Protein AF-A0A952DZ50-F1 (afdb_monomer_lite)

Structure (mmCIF, N/CA/C/O backbone):
data_AF-A0A952DZ50-F1
#
_entry.id   AF-A0A952DZ50-F1
#
loop_
_atom_site.group_PDB
_atom_site.id
_atom_site.type_symbol
_atom_site.label_atom_id
_atom_site.label_alt_id
_atom_site.label_comp_id
_atom_site.label_asym_id
_atom_site.label_entity_id
_atom_site.label_seq_id
_atom_site.pdbx_PDB_ins_code
_atom_site.Cartn_x
_atom_site.Cartn_y
_atom_site.Cartn_z
_atom_site.occupancy
_atom_site.B_iso_or_equiv
_atom_site.auth_seq_id
_atom_site.auth_comp_id
_atom_site.auth_asym_id
_atom_site.auth_atom_id
_atom_site.pdbx_PDB_model_num
ATOM 1 N N . MET A 1 1 ? 8.419 -6.342 27.342 1.00 44.00 1 MET A N 1
ATOM 2 C CA . MET A 1 1 ? 7.250 -5.506 26.993 1.00 44.00 1 MET A CA 1
ATOM 3 C C . MET A 1 1 ? 7.381 -5.154 25.529 1.00 44.00 1 MET A C 1
ATOM 5 O O . MET A 1 1 ? 8.383 -4.546 25.180 1.00 44.00 1 MET A O 1
ATOM 9 N N . ALA A 1 2 ? 6.453 -5.587 24.674 1.00 55.38 2 ALA A N 1
ATOM 10 C CA . ALA A 1 2 ? 6.383 -5.026 23.327 1.00 55.38 2 ALA A CA 1
ATOM 11 C C . ALA A 1 2 ? 6.115 -3.517 23.457 1.00 55.38 2 ALA A C 1
ATOM 13 O O . ALA A 1 2 ? 5.340 -3.113 24.329 1.00 55.38 2 ALA A O 1
ATOM 14 N N . CYS A 1 3 ? 6.812 -2.701 22.665 1.00 61.53 3 CYS A N 1
ATOM 15 C CA . CYS A 1 3 ? 6.541 -1.269 22.576 1.00 61.53 3 CYS A CA 1
ATOM 16 C C . CYS A 1 3 ? 5.057 -1.096 22.224 1.00 61.53 3 CYS A C 1
ATOM 18 O O . CYS A 1 3 ? 4.584 -1.763 21.314 1.00 61.53 3 CYS A O 1
ATOM 20 N N . LYS A 1 4 ? 4.310 -0.286 22.979 1.00 80.88 4 LYS A N 1
ATOM 21 C CA . LYS A 1 4 ? 2.882 -0.031 22.709 1.00 80.88 4 LYS A CA 1
ATOM 22 C C . LYS A 1 4 ? 2.657 1.221 21.860 1.00 80.88 4 LYS A C 1
ATOM 24 O O . LYS A 1 4 ? 1.519 1.617 21.641 1.00 80.88 4 LYS A O 1
ATOM 29 N N . GLU A 1 5 ? 3.735 1.864 21.431 1.00 90.25 5 GLU A N 1
ATOM 30 C CA . GLU A 1 5 ? 3.685 3.107 20.677 1.00 90.25 5 GLU A CA 1
ATOM 31 C C . GLU A 1 5 ? 4.007 2.856 19.211 1.00 90.25 5 GLU A C 1
ATOM 33 O O . GLU A 1 5 ? 4.939 2.120 18.876 1.00 90.25 5 GLU A O 1
ATOM 38 N N . ARG A 1 6 ? 3.234 3.521 18.353 1.00 93.00 6 ARG A N 1
ATOM 39 C CA . ARG A 1 6 ? 3.416 3.497 16.907 1.00 93.00 6 ARG A CA 1
ATOM 40 C C . ARG A 1 6 ? 4.725 4.167 16.503 1.00 93.00 6 ARG A C 1
ATOM 42 O O . ARG A 1 6 ? 5.088 5.217 17.028 1.00 93.00 6 ARG A O 1
ATOM 49 N N . GLN A 1 7 ? 5.398 3.592 15.514 1.00 92.62 7 GLN A N 1
ATOM 50 C CA . GLN A 1 7 ? 6.654 4.099 14.957 1.00 92.62 7 GLN A CA 1
ATOM 51 C C . GLN A 1 7 ? 6.440 5.095 13.809 1.00 92.62 7 GLN A C 1
ATOM 53 O O . GLN A 1 7 ? 7.325 5.896 13.508 1.00 92.62 7 GLN A O 1
ATOM 58 N N . TYR A 1 8 ? 5.269 5.065 13.174 1.00 92.25 8 TYR A N 1
ATOM 59 C CA . TYR A 1 8 ? 4.865 5.939 12.082 1.00 92.25 8 TYR A CA 1
ATOM 60 C C . TYR A 1 8 ? 3.546 6.635 12.410 1.00 92.25 8 TYR A C 1
ATOM 62 O O . TYR A 1 8 ? 2.552 5.995 12.748 1.00 92.25 8 TYR A O 1
ATOM 70 N N . LEU A 1 9 ? 3.492 7.949 12.192 1.00 90.75 9 LEU A N 1
ATOM 71 C CA . LEU A 1 9 ? 2.267 8.751 12.278 1.00 90.75 9 LEU A CA 1
ATOM 72 C C . LEU A 1 9 ? 1.602 8.857 10.898 1.00 90.75 9 LEU A C 1
ATOM 74 O O . LEU A 1 9 ? 1.550 9.925 10.296 1.00 90.75 9 LEU A O 1
ATOM 78 N N . LEU A 1 10 ? 1.174 7.713 10.360 1.00 92.19 10 LEU A N 1
ATOM 79 C CA . LEU A 1 10 ? 0.550 7.606 9.036 1.00 92.19 10 LEU A CA 1
ATOM 80 C C . LEU A 1 10 ? -0.841 6.954 9.112 1.00 92.19 10 LEU A C 1
ATOM 82 O O . LEU A 1 10 ? -1.068 6.112 9.981 1.00 92.19 10 LEU A O 1
ATOM 86 N N . PRO A 1 11 ? -1.763 7.263 8.190 1.00 93.19 11 PRO A N 1
ATOM 87 C CA . PRO A 1 11 ? -3.032 6.545 8.084 1.00 93.19 11 PRO A CA 1
ATOM 88 C C . PRO A 1 11 ? -2.821 5.055 7.780 1.00 93.19 11 PRO A C 1
ATOM 90 O O . PRO A 1 11 ? -1.853 4.686 7.107 1.00 93.19 11 PRO A O 1
ATOM 93 N N . LEU A 1 12 ? -3.756 4.196 8.198 1.00 94.75 12 LEU A N 1
ATOM 94 C CA . LEU A 1 12 ? -3.651 2.742 7.995 1.00 94.75 12 LEU A CA 1
ATOM 95 C C . LEU A 1 12 ? -3.484 2.367 6.512 1.00 94.75 12 LEU A C 1
ATOM 97 O O . LEU A 1 12 ? -2.639 1.542 6.168 1.00 94.75 12 LEU A O 1
ATOM 101 N N . ALA A 1 13 ? -4.219 3.036 5.619 1.00 96.12 13 ALA A N 1
ATOM 102 C CA . ALA A 1 13 ? -4.108 2.828 4.176 1.00 96.12 13 ALA A CA 1
ATOM 103 C C . ALA A 1 13 ? -2.689 3.091 3.635 1.00 96.12 13 ALA A C 1
ATOM 105 O O . ALA A 1 13 ? -2.248 2.427 2.700 1.00 96.12 13 ALA A O 1
ATOM 106 N N . GLU A 1 14 ? -1.956 4.045 4.217 1.00 96.50 14 GLU A N 1
ATOM 107 C CA . GLU A 1 14 ? -0.578 4.353 3.827 1.00 96.50 14 GLU A CA 1
ATOM 108 C C . GLU A 1 14 ? 0.411 3.318 4.377 1.00 96.50 14 GLU A C 1
ATOM 110 O O . GLU A 1 14 ? 1.356 2.951 3.681 1.00 96.50 14 GLU A O 1
ATOM 115 N N . LEU A 1 15 ? 0.187 2.813 5.594 1.00 97.56 15 LEU A N 1
ATOM 116 C CA . LEU A 1 15 ? 1.004 1.736 6.158 1.00 97.56 15 LEU A CA 1
ATOM 117 C C . LEU A 1 15 ? 0.880 0.452 5.334 1.00 97.56 15 LEU A C 1
ATOM 119 O O . LEU A 1 15 ? 1.897 -0.140 4.980 1.00 97.56 15 LEU A O 1
ATOM 123 N N . ILE A 1 16 ? -0.348 0.061 4.977 1.00 98.00 16 ILE A N 1
ATOM 124 C CA . ILE A 1 16 ? -0.615 -1.112 4.133 1.00 98.00 16 ILE A CA 1
ATOM 125 C C . ILE A 1 16 ? 0.019 -0.922 2.751 1.00 98.00 16 ILE A C 1
ATOM 127 O O . ILE A 1 16 ? 0.736 -1.796 2.273 1.00 98.00 16 ILE A O 1
ATOM 131 N N . ASP A 1 17 ? -0.177 0.236 2.119 1.00 98.31 17 ASP A N 1
ATOM 132 C CA . ASP A 1 17 ? 0.433 0.558 0.826 1.00 98.31 17 ASP A CA 1
ATOM 133 C C . ASP A 1 17 ? 1.967 0.432 0.867 1.00 98.31 17 ASP A C 1
ATOM 135 O O . ASP A 1 17 ? 2.565 -0.242 0.026 1.00 98.31 17 ASP A O 1
ATOM 139 N N . ARG A 1 18 ? 2.616 0.980 1.900 1.00 98.12 18 ARG A N 1
ATOM 140 C CA . ARG A 1 18 ? 4.066 0.836 2.102 1.00 98.12 18 ARG A CA 1
ATOM 141 C C . ARG A 1 18 ? 4.489 -0.602 2.363 1.00 98.12 18 ARG A C 1
ATOM 143 O O . ARG A 1 18 ? 5.507 -1.020 1.815 1.00 98.12 18 ARG A O 1
ATOM 150 N N . LEU A 1 19 ? 3.713 -1.359 3.137 1.00 98.50 19 LEU A N 1
ATOM 151 C CA . LEU A 1 19 ? 3.979 -2.770 3.404 1.00 98.50 19 LEU A CA 1
ATOM 152 C C . LEU A 1 19 ? 3.957 -3.582 2.103 1.00 98.50 19 LEU A C 1
ATOM 154 O O . LEU A 1 19 ? 4.894 -4.333 1.846 1.00 98.50 19 LEU A O 1
ATOM 158 N N . THR A 1 20 ? 2.962 -3.368 1.233 1.00 98.38 20 THR A N 1
ATOM 159 C CA . THR A 1 20 ? 2.911 -4.053 -0.073 1.00 98.38 20 THR A CA 1
ATOM 160 C C . THR A 1 20 ? 4.126 -3.718 -0.945 1.00 98.38 20 THR A C 1
ATOM 162 O O . THR A 1 20 ? 4.704 -4.603 -1.573 1.00 98.38 20 THR A O 1
ATOM 165 N N . ILE A 1 21 ? 4.585 -2.460 -0.940 1.00 97.75 21 ILE A N 1
ATOM 166 C CA . ILE A 1 21 ? 5.788 -2.039 -1.672 1.00 97.75 21 ILE A CA 1
ATOM 167 C C . ILE A 1 21 ? 7.052 -2.661 -1.073 1.00 97.75 21 ILE A C 1
ATOM 169 O O . ILE A 1 21 ? 7.926 -3.088 -1.826 1.00 97.75 21 ILE A O 1
ATOM 173 N N . GLY A 1 22 ? 7.163 -2.707 0.257 1.00 97.44 22 GLY A N 1
ATOM 174 C CA . GLY A 1 22 ? 8.260 -3.369 0.960 1.00 97.44 22 GLY A CA 1
ATOM 175 C C . GLY A 1 22 ? 8.359 -4.842 0.575 1.00 97.44 22 GLY A C 1
ATOM 176 O O . GLY A 1 22 ? 9.439 -5.304 0.216 1.00 97.44 22 GLY A O 1
ATOM 177 N N . GLN A 1 23 ? 7.218 -5.535 0.525 1.00 97.88 23 GLN A N 1
ATOM 178 C CA . GLN A 1 23 ? 7.152 -6.945 0.148 1.00 97.88 23 GLN A CA 1
ATOM 179 C C . GLN A 1 23 ? 7.592 -7.179 -1.302 1.00 97.88 23 GLN A C 1
ATOM 181 O O . GLN A 1 23 ? 8.316 -8.132 -1.587 1.00 97.88 23 GLN A O 1
ATOM 186 N N . ILE A 1 24 ? 7.195 -6.295 -2.224 1.00 97.12 24 ILE A N 1
ATOM 187 C CA . ILE A 1 24 ? 7.635 -6.353 -3.625 1.00 97.12 24 ILE A CA 1
ATOM 188 C C . ILE A 1 24 ? 9.147 -6.118 -3.723 1.00 97.12 24 ILE A C 1
ATOM 190 O O . ILE A 1 24 ? 9.843 -6.869 -4.404 1.00 97.12 24 ILE A O 1
ATOM 194 N N . LYS A 1 25 ? 9.676 -5.104 -3.026 1.00 95.56 25 LYS A N 1
ATOM 195 C CA . LYS A 1 25 ? 11.117 -4.808 -3.007 1.00 95.56 25 LYS A CA 1
ATOM 196 C C . LYS A 1 25 ? 11.934 -5.955 -2.423 1.00 95.56 25 LYS A C 1
ATOM 198 O O . LYS A 1 25 ? 12.987 -6.254 -2.965 1.00 95.56 25 LYS A O 1
ATOM 203 N N . GLU A 1 26 ? 11.452 -6.607 -1.366 1.00 96.12 26 GLU A N 1
ATOM 204 C CA . GLU A 1 26 ? 12.117 -7.772 -0.773 1.00 96.12 26 GLU A CA 1
ATOM 205 C C . GLU A 1 26 ? 12.361 -8.882 -1.806 1.00 96.12 26 GLU A C 1
ATOM 207 O O . GLU A 1 26 ? 13.409 -9.528 -1.787 1.00 96.12 26 GLU A O 1
ATOM 212 N N . VAL A 1 27 ? 11.398 -9.094 -2.707 1.00 94.88 27 VAL A N 1
ATOM 213 C CA . VAL A 1 27 ? 11.474 -10.125 -3.748 1.00 94.88 27 VAL A CA 1
ATOM 214 C C . VAL A 1 27 ? 12.298 -9.659 -4.949 1.00 94.88 27 VAL A C 1
ATOM 216 O O . VAL A 1 27 ? 13.081 -10.439 -5.484 1.00 94.88 27 VAL A O 1
ATOM 219 N N . LEU A 1 28 ? 12.120 -8.410 -5.391 1.00 93.56 28 LEU A N 1
ATOM 220 C CA . LEU A 1 28 ? 12.711 -7.909 -6.638 1.00 93.56 28 LEU A CA 1
ATOM 221 C C . LEU A 1 28 ? 14.110 -7.289 -6.478 1.00 93.56 28 LEU A C 1
ATOM 223 O O . LEU A 1 28 ? 14.818 -7.173 -7.474 1.00 93.56 28 LEU A O 1
ATOM 227 N N . ILE A 1 29 ? 14.498 -6.857 -5.273 1.00 92.44 29 ILE A N 1
ATOM 228 C CA . ILE A 1 29 ? 15.750 -6.129 -4.989 1.00 92.44 29 ILE A CA 1
ATOM 229 C C . ILE A 1 29 ? 16.436 -6.772 -3.766 1.00 92.44 29 ILE A C 1
ATOM 231 O O . ILE A 1 29 ? 16.332 -6.266 -2.642 1.00 92.44 29 ILE A O 1
ATOM 235 N N . PRO A 1 30 ? 17.105 -7.924 -3.931 1.00 89.75 30 PRO A N 1
ATOM 236 C CA . PRO A 1 30 ? 17.643 -8.685 -2.804 1.00 89.75 30 PRO A CA 1
ATOM 237 C C . PRO A 1 30 ? 18.796 -7.979 -2.068 1.00 89.75 30 PRO A C 1
ATOM 239 O O . PRO A 1 30 ? 19.071 -8.311 -0.915 1.00 89.75 30 PRO A O 1
ATOM 242 N N . GLU A 1 31 ? 19.449 -6.988 -2.681 1.00 90.88 31 GLU A N 1
ATOM 243 C CA . GLU A 1 31 ? 20.666 -6.339 -2.171 1.00 90.88 31 GLU A CA 1
ATOM 244 C C . GLU A 1 31 ? 20.448 -5.602 -0.838 1.00 90.88 31 GLU A C 1
ATOM 246 O O . GLU A 1 31 ? 21.375 -5.485 -0.042 1.00 90.88 31 GLU A O 1
ATOM 251 N N . ASN A 1 32 ? 19.221 -5.139 -0.570 1.00 90.19 32 ASN A N 1
ATOM 252 C CA . ASN A 1 32 ? 18.853 -4.392 0.643 1.00 90.19 32 ASN A CA 1
ATOM 253 C C . ASN A 1 32 ? 17.785 -5.108 1.486 1.00 90.19 32 ASN A C 1
ATOM 255 O O . ASN A 1 32 ? 17.072 -4.477 2.273 1.00 90.19 32 ASN A O 1
ATOM 259 N N . LYS A 1 33 ? 17.676 -6.432 1.334 1.00 92.50 33 LYS A N 1
ATOM 260 C CA . LYS A 1 33 ? 16.623 -7.256 1.939 1.00 92.50 33 LYS A CA 1
ATOM 261 C C . LYS A 1 33 ? 16.449 -7.038 3.444 1.00 92.50 33 LYS A C 1
ATOM 263 O O . LYS A 1 33 ? 15.324 -6.862 3.903 1.00 92.50 33 LYS A O 1
ATOM 268 N N . GLU A 1 34 ? 17.542 -6.987 4.202 1.00 94.75 34 GLU A N 1
ATOM 269 C CA . GLU A 1 34 ? 17.481 -6.812 5.660 1.00 94.75 34 GLU A CA 1
ATOM 270 C C . GLU A 1 34 ? 16.838 -5.472 6.058 1.00 94.75 34 GLU A C 1
ATOM 272 O O . GLU A 1 34 ? 16.020 -5.419 6.975 1.00 94.75 34 GLU A O 1
ATOM 277 N N . SER A 1 35 ? 17.126 -4.394 5.320 1.00 94.88 35 SER A N 1
ATOM 278 C CA . SER A 1 35 ? 16.500 -3.089 5.559 1.00 94.88 35 SER A CA 1
ATOM 279 C C . SER A 1 35 ? 14.994 -3.130 5.292 1.00 94.88 35 SER A C 1
ATOM 281 O O . SER A 1 35 ? 14.228 -2.582 6.087 1.00 94.88 35 SER A O 1
ATOM 283 N N . TYR A 1 36 ? 14.558 -3.814 4.227 1.00 95.56 36 TYR A N 1
ATOM 284 C CA . TYR A 1 36 ? 13.134 -3.974 3.919 1.00 95.56 36 TYR A CA 1
ATOM 285 C C . TYR A 1 36 ? 12.417 -4.814 4.974 1.00 95.56 36 TYR A C 1
ATOM 287 O O . TYR A 1 36 ? 11.344 -4.427 5.423 1.00 95.56 36 TYR A O 1
ATOM 295 N N . ILE A 1 37 ? 13.021 -5.913 5.434 1.00 96.50 37 ILE A N 1
ATOM 296 C CA . ILE A 1 37 ? 12.462 -6.750 6.506 1.00 96.50 37 ILE A CA 1
ATOM 297 C C . ILE A 1 37 ? 12.272 -5.933 7.785 1.00 96.50 37 ILE A C 1
ATOM 299 O O . ILE A 1 37 ? 11.222 -6.013 8.425 1.00 96.50 37 ILE A O 1
ATOM 303 N N . GLN A 1 38 ? 13.269 -5.133 8.164 1.00 96.56 38 GLN A N 1
ATOM 304 C CA . GLN A 1 38 ? 13.176 -4.284 9.348 1.00 96.56 38 GLN A CA 1
ATOM 305 C C . GLN A 1 38 ? 12.070 -3.237 9.211 1.00 96.56 38 GLN A C 1
ATOM 307 O O . GLN A 1 38 ? 11.294 -3.067 10.147 1.00 96.56 38 GLN A O 1
ATOM 312 N N . GLU A 1 39 ? 11.954 -2.571 8.060 1.00 96.75 39 GLU A N 1
ATOM 313 C CA .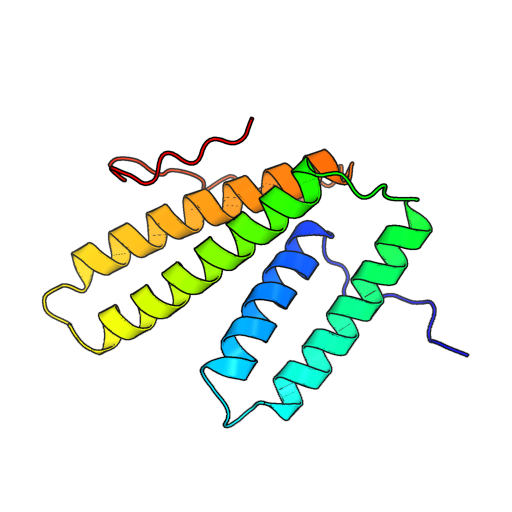 GLU A 1 39 ? 10.865 -1.624 7.799 1.00 96.75 39 GLU A CA 1
ATOM 314 C C . GLU A 1 39 ? 9.494 -2.316 7.847 1.00 96.75 39 GLU A C 1
ATOM 316 O O . GLU A 1 39 ? 8.599 -1.860 8.555 1.00 96.75 39 GLU A O 1
ATOM 321 N N . MET A 1 40 ? 9.341 -3.464 7.183 1.00 97.75 40 MET A N 1
ATOM 322 C CA . MET A 1 40 ? 8.088 -4.224 7.167 1.00 97.75 40 MET A CA 1
ATOM 323 C C . MET A 1 40 ? 7.665 -4.701 8.555 1.00 97.75 40 MET A C 1
ATOM 325 O O . MET A 1 40 ? 6.482 -4.637 8.872 1.00 97.75 40 MET A O 1
ATOM 329 N N . ARG A 1 41 ? 8.605 -5.111 9.417 1.00 97.81 41 ARG A N 1
ATOM 330 C CA . ARG A 1 41 ? 8.300 -5.455 10.817 1.00 97.81 41 ARG A CA 1
ATOM 331 C C . ARG A 1 41 ? 7.722 -4.269 11.585 1.00 97.81 41 ARG A C 1
ATOM 333 O O . ARG A 1 41 ? 6.796 -4.451 12.368 1.00 97.81 41 ARG A O 1
ATOM 340 N N . LYS A 1 42 ? 8.249 -3.063 11.361 1.00 97.56 42 LYS A N 1
ATOM 341 C CA . LYS A 1 42 ? 7.745 -1.836 11.997 1.00 97.56 42 LYS A CA 1
ATOM 342 C C . LYS A 1 42 ? 6.370 -1.449 11.456 1.00 97.56 42 LYS A C 1
ATOM 344 O O . LYS A 1 42 ? 5.497 -1.082 12.230 1.00 97.56 42 LYS A O 1
ATOM 349 N N . LEU A 1 43 ? 6.167 -1.575 10.144 1.00 98.12 43 LEU A N 1
ATOM 350 C CA . LEU A 1 43 ? 4.867 -1.342 9.513 1.00 98.12 43 LEU A CA 1
ATOM 351 C C . LEU A 1 43 ? 3.810 -2.330 10.026 1.00 98.12 43 LEU A C 1
ATOM 353 O O . LEU A 1 43 ? 2.728 -1.899 10.401 1.00 98.12 43 LEU A O 1
ATOM 357 N N . ALA A 1 44 ? 4.130 -3.627 10.082 1.00 98.19 44 ALA A N 1
ATOM 358 C CA . ALA A 1 44 ? 3.235 -4.661 10.601 1.00 98.19 44 ALA A CA 1
ATOM 359 C C . ALA A 1 44 ? 2.873 -4.407 12.069 1.00 98.19 44 ALA A C 1
ATOM 361 O O . ALA A 1 44 ? 1.703 -4.449 12.422 1.00 98.19 44 ALA A O 1
ATOM 362 N N . HIS A 1 45 ? 3.860 -4.042 12.892 1.00 97.31 45 HIS A N 1
ATOM 363 C CA . HIS A 1 45 ? 3.626 -3.663 14.281 1.00 97.31 45 HIS A CA 1
ATOM 364 C C . HIS A 1 45 ? 2.626 -2.504 14.421 1.00 97.31 45 HIS A C 1
ATOM 366 O O . HIS A 1 45 ? 1.675 -2.601 15.192 1.00 97.31 45 HIS A O 1
ATOM 372 N N . ASP A 1 46 ? 2.806 -1.424 13.658 1.00 97.44 46 ASP A N 1
ATOM 373 C CA . ASP A 1 46 ? 1.888 -0.283 13.688 1.00 97.44 46 ASP A CA 1
ATOM 374 C C . ASP A 1 46 ? 0.492 -0.636 13.155 1.00 97.44 46 ASP A C 1
ATOM 376 O O . ASP A 1 46 ? -0.502 -0.125 13.666 1.00 97.44 46 ASP A O 1
ATOM 380 N N . ILE A 1 47 ? 0.408 -1.498 12.136 1.00 96.88 47 ILE A N 1
ATOM 381 C CA . ILE A 1 47 ? -0.863 -2.009 11.607 1.00 96.88 47 ILE A CA 1
ATOM 382 C C . ILE A 1 47 ? -1.603 -2.802 12.690 1.00 96.88 47 ILE A C 1
ATOM 384 O O . ILE A 1 47 ? -2.782 -2.532 12.915 1.00 96.88 47 ILE A O 1
ATOM 388 N N . ASP A 1 48 ? -0.919 -3.711 13.389 1.00 97.06 48 ASP A N 1
ATOM 389 C CA . ASP A 1 48 ? -1.503 -4.511 14.471 1.00 97.06 48 ASP A CA 1
ATOM 390 C C . ASP A 1 48 ? -2.040 -3.617 15.598 1.00 97.06 48 ASP A C 1
ATOM 392 O O . ASP A 1 48 ? -3.174 -3.806 16.041 1.00 97.06 48 ASP A O 1
ATOM 396 N N . LEU A 1 49 ? -1.280 -2.590 16.005 1.00 96.00 49 LEU A N 1
ATOM 397 C CA . LEU A 1 49 ? -1.730 -1.621 17.012 1.00 96.00 49 LEU A CA 1
ATOM 398 C C . LEU A 1 49 ? -2.999 -0.876 16.576 1.00 96.00 49 LEU A C 1
ATOM 400 O O . LEU A 1 49 ? -3.911 -0.715 17.381 1.00 96.00 49 LEU A O 1
ATOM 404 N N . ILE A 1 50 ? -3.090 -0.440 15.313 1.00 93.94 50 ILE A N 1
ATOM 405 C CA . ILE A 1 50 ? -4.288 0.251 14.804 1.00 93.94 50 ILE A CA 1
ATOM 406 C C . ILE A 1 50 ? -5.490 -0.696 14.746 1.00 93.94 50 ILE A C 1
ATOM 408 O O . ILE A 1 50 ? -6.606 -0.279 15.059 1.00 93.94 50 ILE A O 1
ATOM 412 N N . ILE A 1 51 ? -5.281 -1.947 14.320 1.00 94.88 51 ILE A N 1
ATOM 413 C CA . ILE A 1 51 ? -6.339 -2.963 14.266 1.00 94.88 51 ILE A CA 1
ATOM 414 C C . ILE A 1 51 ? -6.901 -3.208 15.668 1.00 94.88 51 ILE A C 1
ATOM 416 O O . ILE A 1 51 ? -8.121 -3.218 15.824 1.00 94.88 51 ILE A O 1
ATOM 420 N N . GLU A 1 52 ? -6.030 -3.361 16.671 1.00 94.50 52 GLU A N 1
ATOM 421 C CA . GLU A 1 52 ? -6.423 -3.556 18.070 1.00 94.50 52 GLU A CA 1
ATOM 422 C C . GLU A 1 52 ? -7.125 -2.313 18.641 1.00 94.50 52 GLU A C 1
ATOM 424 O O . GLU A 1 52 ? -8.221 -2.424 19.186 1.00 94.50 52 GLU A O 1
ATOM 429 N N . GLU A 1 53 ? -6.544 -1.120 18.470 1.00 92.75 53 GLU A N 1
ATOM 430 C CA . GLU A 1 53 ? -7.076 0.144 19.001 1.00 92.75 53 GLU A CA 1
ATOM 431 C C . GLU A 1 53 ? -8.467 0.479 18.444 1.00 92.75 53 GLU A C 1
ATOM 433 O O . GLU A 1 53 ? -9.335 0.964 19.172 1.00 92.75 53 GLU A O 1
ATOM 438 N N . ARG A 1 54 ? -8.687 0.230 17.147 1.00 91.69 54 ARG A N 1
ATOM 439 C CA . ARG A 1 54 ? -9.939 0.567 16.452 1.00 91.69 54 ARG A CA 1
ATOM 440 C C . ARG A 1 54 ? -10.926 -0.603 16.363 1.00 91.69 54 ARG A C 1
ATOM 442 O O . ARG A 1 54 ? -11.976 -0.436 15.747 1.00 91.69 54 ARG A O 1
ATOM 449 N N . ASP A 1 55 ? -10.596 -1.762 16.939 1.00 94.38 55 ASP A N 1
ATOM 450 C CA . ASP A 1 55 ? -11.363 -3.017 16.841 1.00 94.38 55 ASP A CA 1
ATOM 451 C C . ASP A 1 55 ? -11.800 -3.344 15.396 1.00 94.38 55 ASP A C 1
ATOM 453 O O . ASP A 1 55 ? -12.957 -3.684 15.115 1.00 94.38 55 ASP A O 1
ATOM 457 N N . LEU A 1 56 ? -10.870 -3.194 14.443 1.00 94.69 56 LEU A N 1
ATOM 458 C CA . LEU A 1 56 ? -11.178 -3.358 13.021 1.00 94.69 56 LEU A CA 1
ATOM 459 C C . LEU A 1 56 ? -11.563 -4.805 12.713 1.00 94.69 56 LEU A C 1
ATOM 461 O O . LEU A 1 56 ? -10.834 -5.750 13.020 1.00 94.69 56 LEU A O 1
ATOM 465 N N . LYS A 1 57 ? -12.705 -4.985 12.045 1.00 93.56 57 LYS A N 1
ATOM 466 C CA . LYS A 1 57 ? -13.170 -6.306 11.618 1.00 93.56 57 LYS A CA 1
ATOM 467 C C . LYS A 1 57 ? -12.639 -6.638 10.235 1.00 93.56 57 LYS A C 1
ATOM 469 O O . LYS A 1 57 ? -12.750 -5.853 9.296 1.00 93.56 57 LYS A O 1
ATOM 474 N N . LEU A 1 58 ? -12.111 -7.849 10.102 1.00 94.12 58 LEU A N 1
ATOM 475 C CA . LEU A 1 58 ? -11.735 -8.391 8.808 1.00 94.12 58 LEU A CA 1
ATOM 476 C C . LEU A 1 58 ? -12.998 -8.655 7.977 1.00 94.12 58 LEU A C 1
ATOM 478 O O . LEU A 1 58 ? -13.892 -9.380 8.411 1.00 94.12 58 LEU A O 1
ATOM 482 N N . SER A 1 59 ? -13.053 -8.092 6.773 1.00 94.00 59 SER A N 1
ATOM 483 C CA . SER A 1 59 ? -14.126 -8.321 5.805 1.00 94.00 59 SER A CA 1
ATOM 484 C C . SER A 1 59 ? -13.550 -8.850 4.489 1.00 94.00 59 SER A C 1
ATOM 486 O O . SER A 1 59 ? -12.392 -8.594 4.148 1.00 94.00 59 SER A O 1
ATOM 488 N N . ALA A 1 60 ? -14.359 -9.578 3.713 1.00 95.19 60 ALA A N 1
ATOM 489 C CA . ALA A 1 60 ? -13.957 -10.020 2.375 1.00 95.19 60 ALA A CA 1
ATOM 490 C C . ALA A 1 60 ? -13.615 -8.826 1.462 1.00 95.19 60 ALA A C 1
ATOM 492 O O . ALA A 1 60 ? -12.671 -8.896 0.674 1.00 95.19 60 ALA A O 1
ATOM 493 N N . ARG A 1 61 ? -14.341 -7.710 1.619 1.00 93.94 61 ARG A N 1
ATOM 494 C CA . ARG A 1 61 ? -14.101 -6.452 0.905 1.00 93.94 61 ARG A CA 1
ATOM 495 C C . ARG A 1 61 ? -12.739 -5.855 1.259 1.00 93.94 61 ARG A C 1
ATOM 497 O O . ARG A 1 61 ? -11.962 -5.576 0.349 1.00 93.94 61 ARG A O 1
ATOM 504 N N . LEU A 1 62 ? -12.398 -5.774 2.547 1.00 94.44 62 LEU A N 1
ATOM 505 C CA . LEU A 1 62 ? -11.088 -5.311 3.012 1.00 94.44 62 LEU A CA 1
ATOM 506 C C . LEU A 1 62 ? -9.950 -6.164 2.432 1.00 94.44 62 LEU A C 1
ATOM 508 O O . LEU A 1 62 ? -9.002 -5.620 1.867 1.00 94.44 62 LEU A O 1
ATOM 512 N N . ILE A 1 63 ? -10.066 -7.498 2.493 1.00 96.19 63 ILE A N 1
ATOM 513 C CA . ILE A 1 63 ? -9.069 -8.417 1.912 1.00 96.19 63 ILE A CA 1
ATOM 514 C C . ILE A 1 63 ? -8.901 -8.156 0.412 1.00 96.19 63 ILE A C 1
ATOM 516 O O . ILE A 1 63 ? -7.778 -8.047 -0.081 1.00 96.19 63 ILE A O 1
ATOM 520 N N . ARG A 1 64 ? -10.009 -8.024 -0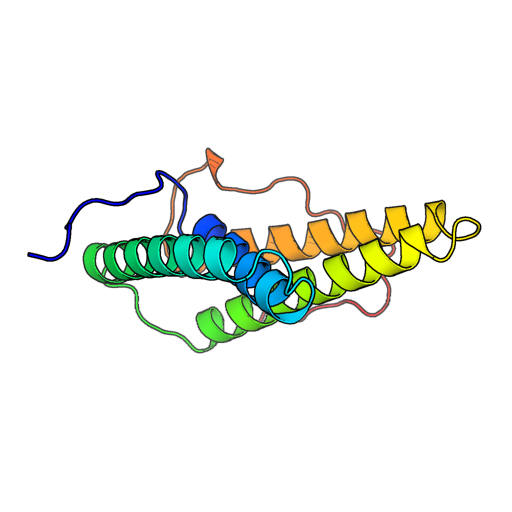.324 1.00 95.94 64 ARG A N 1
ATOM 521 C CA . ARG A 1 64 ? -9.977 -7.788 -1.769 1.00 95.94 64 ARG A CA 1
ATOM 522 C C . ARG A 1 64 ? -9.302 -6.462 -2.112 1.00 95.94 64 ARG A C 1
ATOM 524 O O . ARG A 1 64 ? -8.502 -6.428 -3.042 1.00 95.94 64 ARG A O 1
ATOM 531 N N . ILE A 1 65 ? -9.559 -5.398 -1.352 1.00 95.69 65 ILE A N 1
ATOM 532 C CA . ILE A 1 65 ? -8.897 -4.101 -1.556 1.00 95.69 65 ILE A CA 1
ATOM 533 C C . ILE A 1 65 ? -7.386 -4.218 -1.320 1.00 95.69 65 ILE A C 1
ATOM 535 O O . ILE A 1 65 ? -6.608 -3.706 -2.125 1.00 95.69 65 ILE A O 1
ATOM 539 N N . ILE A 1 66 ? -6.951 -4.946 -0.285 1.00 97.00 66 ILE A N 1
ATOM 540 C CA . ILE A 1 66 ? -5.522 -5.206 -0.029 1.00 97.00 66 ILE A CA 1
ATOM 541 C C . ILE A 1 66 ? -4.884 -5.976 -1.198 1.00 97.00 66 ILE A C 1
ATOM 543 O O . ILE A 1 66 ? -3.790 -5.623 -1.650 1.00 97.00 66 ILE A O 1
ATOM 547 N N . ILE A 1 67 ? -5.566 -7.000 -1.727 1.00 96.75 67 ILE A N 1
ATOM 548 C CA . ILE A 1 67 ? -5.103 -7.759 -2.900 1.00 96.75 67 ILE A CA 1
ATOM 549 C C . ILE A 1 67 ? -4.962 -6.833 -4.113 1.00 96.75 67 ILE A C 1
ATOM 551 O O . ILE A 1 67 ? -3.904 -6.815 -4.740 1.00 96.75 67 ILE A O 1
ATOM 555 N N . MET A 1 68 ? -5.983 -6.030 -4.421 1.00 95.56 68 MET A N 1
ATOM 556 C CA . MET A 1 68 ? -5.959 -5.105 -5.559 1.00 95.56 68 MET A CA 1
ATOM 557 C C . MET A 1 68 ? -4.836 -4.072 -5.422 1.00 95.56 68 MET A C 1
ATOM 559 O O . MET A 1 68 ? -4.072 -3.874 -6.365 1.00 95.56 68 MET A O 1
ATOM 563 N N . LEU A 1 69 ? -4.667 -3.478 -4.238 1.00 96.81 69 LEU A N 1
ATOM 564 C CA . LEU A 1 69 ? -3.571 -2.551 -3.949 1.00 96.81 69 LEU A CA 1
ATOM 565 C C . LEU A 1 69 ? -2.195 -3.198 -4.172 1.00 96.81 69 LEU A C 1
ATOM 567 O O . LEU A 1 69 ? -1.324 -2.599 -4.806 1.00 96.81 69 LEU A O 1
ATOM 571 N N . SER A 1 70 ? -2.019 -4.441 -3.715 1.00 97.69 70 SER A N 1
ATOM 572 C CA . SER A 1 70 ? -0.783 -5.208 -3.913 1.00 97.69 70 SER A CA 1
ATOM 573 C C . SER A 1 70 ? -0.497 -5.452 -5.400 1.00 97.69 70 SER A C 1
ATOM 575 O O . SER A 1 70 ? 0.629 -5.246 -5.853 1.00 97.69 70 SER A O 1
ATOM 577 N N . GLN A 1 71 ? -1.519 -5.830 -6.178 1.00 96.06 71 GLN A N 1
ATOM 578 C CA . GLN A 1 71 ? -1.401 -6.031 -7.628 1.00 96.06 71 GLN A CA 1
ATOM 579 C C . GLN A 1 71 ? -1.049 -4.725 -8.352 1.00 96.06 71 GLN A C 1
ATOM 581 O O . GLN A 1 71 ? -0.147 -4.715 -9.189 1.00 96.06 71 GLN A O 1
ATOM 586 N N . MET A 1 72 ? -1.691 -3.603 -8.003 1.00 95.81 72 MET A N 1
ATOM 587 C CA . MET A 1 72 ? -1.376 -2.303 -8.611 1.00 95.81 72 MET A CA 1
ATOM 588 C C . MET A 1 72 ? 0.067 -1.895 -8.339 1.00 95.81 72 MET A C 1
ATOM 590 O O . MET A 1 72 ? 0.779 -1.495 -9.260 1.00 95.81 72 MET A O 1
ATOM 594 N N . ASN A 1 73 ? 0.532 -2.050 -7.097 1.00 97.75 73 ASN A N 1
ATOM 595 C CA . ASN A 1 73 ? 1.917 -1.756 -6.753 1.00 97.75 73 ASN A CA 1
ATOM 596 C C . ASN A 1 73 ? 2.897 -2.643 -7.534 1.00 97.75 73 ASN A C 1
ATOM 598 O O . ASN A 1 73 ? 3.911 -2.138 -8.019 1.00 97.75 73 ASN A O 1
ATOM 602 N N . LEU A 1 74 ? 2.583 -3.925 -7.739 1.00 97.00 74 LEU A N 1
ATOM 603 C CA . LEU A 1 74 ? 3.411 -4.824 -8.544 1.00 97.00 74 LEU A CA 1
ATOM 604 C C . LEU A 1 74 ? 3.473 -4.388 -10.018 1.00 97.00 74 LEU A C 1
ATOM 606 O O . LEU A 1 74 ? 4.560 -4.301 -10.592 1.00 97.00 74 LEU A O 1
ATOM 610 N N . HIS A 1 75 ? 2.334 -4.045 -10.624 1.00 95.50 75 HIS A N 1
ATOM 611 C CA . HIS A 1 75 ? 2.289 -3.555 -12.004 1.00 95.50 75 HIS A CA 1
ATOM 612 C C . HIS A 1 75 ? 3.022 -2.221 -12.186 1.00 95.50 75 HIS A C 1
ATOM 614 O O . HIS A 1 75 ? 3.725 -2.051 -13.184 1.00 95.50 75 HIS A O 1
ATOM 620 N N . ILE A 1 76 ? 2.938 -1.307 -11.213 1.00 95.44 76 ILE A N 1
ATOM 621 C CA . ILE A 1 76 ? 3.714 -0.056 -11.208 1.00 95.44 76 ILE A CA 1
ATOM 622 C C . ILE A 1 76 ? 5.219 -0.358 -11.196 1.00 95.44 76 ILE A C 1
ATOM 624 O O . ILE A 1 76 ? 5.974 0.256 -11.954 1.00 95.44 76 ILE A O 1
ATOM 628 N N . TRP A 1 77 ? 5.665 -1.318 -10.380 1.00 95.19 77 TRP A N 1
ATOM 629 C CA . TRP A 1 77 ? 7.071 -1.732 -10.327 1.00 95.19 77 TRP A CA 1
ATOM 630 C C . TRP A 1 77 ? 7.561 -2.327 -11.647 1.00 95.19 77 TRP A C 1
ATOM 632 O O . TRP A 1 77 ? 8.604 -1.907 -12.148 1.00 95.19 77 TRP A O 1
ATOM 642 N N . TYR A 1 78 ? 6.799 -3.237 -12.254 1.00 94.19 78 TYR A N 1
ATOM 643 C CA . TYR A 1 78 ? 7.158 -3.783 -13.564 1.00 94.19 78 TYR A CA 1
ATOM 644 C C . TYR A 1 78 ? 7.153 -2.723 -14.661 1.00 94.19 78 TYR A C 1
ATOM 646 O O . TYR A 1 78 ? 8.005 -2.749 -15.546 1.00 94.19 78 TYR A O 1
ATOM 654 N N . ASN A 1 79 ? 6.227 -1.768 -14.609 1.00 94.19 79 ASN A N 1
ATOM 655 C CA . ASN A 1 79 ? 6.218 -0.671 -15.563 1.00 94.19 79 ASN A CA 1
ATOM 656 C C . ASN A 1 79 ? 7.463 0.217 -15.421 1.00 94.19 79 ASN A C 1
ATOM 658 O O . ASN A 1 79 ? 8.064 0.592 -16.423 1.00 94.19 79 ASN A O 1
ATOM 662 N N . LYS A 1 80 ? 7.905 0.487 -14.186 1.00 91.56 80 LYS A N 1
ATOM 663 C CA . LYS A 1 80 ? 9.151 1.219 -13.926 1.00 91.56 80 LYS A CA 1
ATOM 664 C C . LYS A 1 80 ? 10.373 0.499 -14.506 1.00 91.56 80 LYS A C 1
ATOM 66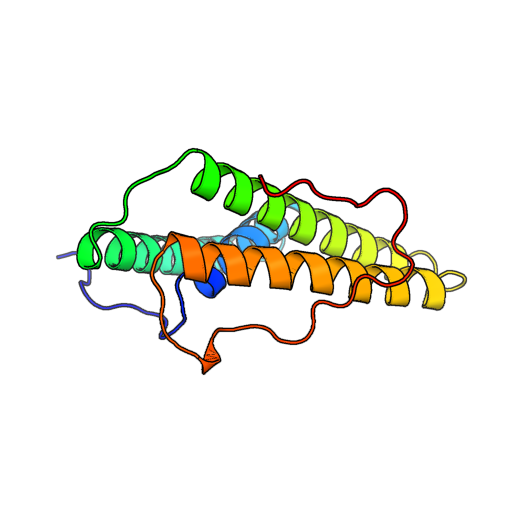6 O O . LYS A 1 80 ? 11.223 1.150 -15.103 1.00 91.56 80 LYS A O 1
ATOM 671 N N . ASP A 1 81 ? 10.451 -0.821 -14.354 1.00 92.06 81 ASP A N 1
ATOM 672 C CA . ASP A 1 81 ? 11.515 -1.636 -14.957 1.00 92.06 81 ASP A CA 1
ATOM 673 C C . ASP A 1 81 ? 11.475 -1.576 -16.498 1.00 92.06 81 ASP A C 1
ATOM 675 O O . ASP A 1 81 ? 12.503 -1.362 -17.139 1.00 92.06 81 ASP A O 1
ATOM 679 N N . LYS A 1 82 ? 10.281 -1.644 -17.106 1.00 93.44 82 LYS A N 1
ATOM 680 C CA . LYS A 1 82 ? 10.110 -1.482 -18.563 1.00 93.44 82 LYS A CA 1
ATOM 681 C C . LYS A 1 82 ? 10.559 -0.109 -19.060 1.00 93.44 82 LYS A C 1
ATOM 683 O O . LYS A 1 82 ? 11.266 -0.044 -20.057 1.00 93.44 82 LYS A O 1
ATOM 688 N N . MET A 1 83 ? 10.217 0.968 -18.350 1.00 92.38 83 MET A N 1
ATOM 689 C CA . MET A 1 83 ? 10.641 2.332 -18.704 1.00 92.38 83 MET A CA 1
ATOM 690 C C . MET A 1 83 ? 12.163 2.488 -18.747 1.00 92.38 83 MET A C 1
ATOM 692 O O . MET A 1 83 ? 12.671 3.304 -19.507 1.00 92.38 83 MET A O 1
ATOM 696 N N . GLN A 1 84 ? 12.894 1.735 -17.920 1.00 89.94 84 GLN A N 1
ATOM 697 C CA . GLN A 1 84 ? 14.359 1.755 -17.916 1.00 89.94 84 GLN A CA 1
ATOM 698 C C . GLN A 1 84 ? 14.959 0.964 -19.084 1.00 89.94 84 GLN A C 1
ATOM 700 O O . GLN A 1 84 ? 16.051 1.291 -19.541 1.00 89.94 84 GLN A O 1
ATOM 705 N N . LYS A 1 85 ? 14.260 -0.074 -19.551 1.00 93.50 85 LYS A N 1
ATOM 706 C CA . LYS A 1 85 ? 14.723 -0.987 -20.606 1.00 93.50 85 LYS A CA 1
ATOM 707 C C . LYS A 1 85 ? 14.326 -0.549 -22.014 1.00 93.50 85 LYS A C 1
ATOM 709 O O . LYS A 1 85 ? 15.002 -0.935 -22.961 1.00 93.50 85 LYS A O 1
ATOM 714 N N . ASP A 1 86 ? 13.256 0.230 -22.145 1.00 93.00 86 ASP A N 1
ATOM 715 C CA . ASP A 1 86 ? 12.691 0.658 -23.427 1.00 93.00 86 ASP A CA 1
ATOM 716 C C . ASP A 1 86 ? 12.470 2.186 -23.450 1.00 93.00 86 ASP A C 1
ATOM 718 O O . ASP A 1 86 ? 11.381 2.674 -23.119 1.00 93.00 86 ASP A O 1
ATOM 722 N N . PRO A 1 87 ? 13.515 2.965 -23.795 1.00 89.69 87 PRO A N 1
ATOM 723 C CA . PRO A 1 87 ? 13.430 4.422 -23.870 1.00 89.69 87 PRO A CA 1
ATOM 724 C C . PRO A 1 87 ? 12.465 4.927 -24.949 1.00 89.69 87 PRO A C 1
ATOM 726 O O . PRO A 1 87 ? 11.860 5.985 -24.772 1.00 89.69 87 PRO A O 1
ATOM 729 N N . ASP A 1 88 ? 12.281 4.172 -26.036 1.00 93.88 88 ASP A N 1
ATOM 730 C CA . ASP A 1 88 ? 11.427 4.569 -27.162 1.00 93.88 88 ASP A CA 1
ATOM 731 C C . ASP A 1 88 ? 9.945 4.589 -26.761 1.00 93.88 88 ASP A C 1
ATOM 733 O O . ASP A 1 88 ? 9.164 5.408 -27.250 1.00 93.88 88 ASP A O 1
ATOM 737 N N . ARG A 1 89 ? 9.558 3.743 -25.798 1.00 92.31 89 ARG A N 1
ATOM 738 C CA . ARG A 1 89 ? 8.202 3.698 -25.224 1.00 92.31 89 ARG A CA 1
ATOM 739 C C . ARG A 1 89 ? 8.046 4.481 -23.925 1.00 92.31 89 ARG A C 1
ATOM 741 O O . ARG A 1 89 ? 6.995 4.405 -23.285 1.00 92.31 89 ARG A O 1
ATOM 748 N N . TYR A 1 90 ? 9.046 5.262 -23.519 1.00 91.25 90 TYR A N 1
ATOM 749 C CA . TYR A 1 90 ? 9.049 5.936 -22.219 1.00 91.25 90 TYR A CA 1
ATOM 750 C C . TYR A 1 90 ? 7.795 6.788 -21.975 1.00 91.25 90 TYR A C 1
ATOM 752 O O . TYR A 1 90 ? 7.184 6.687 -20.914 1.00 91.25 90 TYR A O 1
ATOM 760 N N . SER A 1 91 ? 7.374 7.591 -22.957 1.00 90.31 91 SER A N 1
ATOM 761 C CA . SER A 1 91 ? 6.199 8.468 -22.833 1.00 90.31 91 SER A CA 1
ATOM 762 C C . SER A 1 91 ? 4.889 7.692 -22.653 1.00 90.31 91 SER A C 1
ATOM 764 O O . SER A 1 91 ? 4.046 8.077 -21.842 1.00 90.31 91 SER A O 1
ATOM 766 N N . GLU A 1 92 ? 4.724 6.582 -23.378 1.00 91.19 92 GLU A N 1
ATOM 767 C CA . GLU A 1 92 ? 3.570 5.680 -23.261 1.00 91.19 92 GLU A CA 1
ATOM 768 C C . GLU A 1 92 ? 3.535 5.033 -21.869 1.00 91.19 92 GLU A C 1
ATOM 770 O O . GLU A 1 92 ? 2.528 5.098 -21.161 1.00 91.19 92 GLU A O 1
ATOM 775 N N . LEU A 1 93 ? 4.669 4.475 -21.441 1.00 92.38 93 LEU A N 1
ATOM 776 C CA . LEU A 1 93 ? 4.810 3.808 -20.150 1.00 92.38 93 LEU A CA 1
ATOM 777 C C . LEU A 1 93 ? 4.682 4.791 -18.977 1.00 92.38 93 LEU A C 1
ATOM 779 O O . LEU A 1 93 ? 4.132 4.433 -17.937 1.00 92.38 93 LEU A O 1
ATOM 783 N N . LEU A 1 94 ? 5.131 6.040 -19.127 1.00 90.69 94 LEU A N 1
ATOM 784 C CA . LEU A 1 94 ? 4.941 7.090 -18.125 1.00 90.69 94 LEU A CA 1
ATOM 785 C C . LEU A 1 94 ? 3.455 7.421 -17.952 1.00 90.69 94 LEU A C 1
ATOM 787 O O . LEU A 1 94 ? 2.969 7.497 -16.822 1.00 90.69 94 LEU A O 1
ATOM 791 N N . LYS A 1 95 ? 2.712 7.570 -19.057 1.00 89.38 95 LYS A N 1
ATOM 792 C CA . LYS A 1 95 ? 1.258 7.780 -19.010 1.00 89.38 95 LYS A CA 1
ATOM 793 C C . LYS A 1 95 ? 0.563 6.615 -18.299 1.00 89.38 95 LYS A C 1
ATOM 795 O O . LYS A 1 95 ? -0.234 6.846 -17.391 1.00 89.38 95 LYS A O 1
ATOM 800 N N . PHE A 1 96 ? 0.939 5.384 -18.637 1.00 90.62 96 PHE A N 1
ATOM 801 C CA . PHE A 1 96 ? 0.418 4.183 -17.988 1.00 90.62 96 PHE A CA 1
ATOM 802 C C . PHE A 1 96 ? 0.738 4.143 -16.482 1.00 90.62 96 PHE A C 1
ATOM 804 O O . PHE A 1 96 ? -0.137 3.851 -15.668 1.00 90.62 96 PHE A O 1
ATOM 811 N N . ALA A 1 97 ? 1.950 4.538 -16.071 1.00 90.50 97 ALA A N 1
ATOM 812 C CA . ALA A 1 97 ? 2.312 4.657 -14.656 1.00 90.50 97 ALA A CA 1
ATOM 813 C C . ALA A 1 97 ? 1.413 5.649 -13.904 1.00 90.50 97 ALA A C 1
ATOM 815 O O . ALA A 1 97 ? 1.028 5.390 -12.762 1.00 90.50 97 ALA A O 1
ATOM 816 N N . HIS A 1 98 ? 1.090 6.794 -14.512 1.00 89.56 98 HIS A N 1
ATOM 817 C CA . HIS A 1 98 ? 0.193 7.775 -13.902 1.00 89.56 98 HIS A CA 1
ATOM 818 C C . HIS A 1 98 ? -1.212 7.205 -13.690 1.00 89.56 98 HIS A C 1
ATOM 820 O O . HIS A 1 98 ? -1.761 7.358 -12.599 1.00 89.56 98 HIS A O 1
ATOM 826 N N . GLN A 1 99 ? -1.747 6.485 -14.675 1.00 90.75 99 GLN A N 1
ATOM 827 C CA . GLN A 1 99 ? -3.067 5.857 -14.580 1.00 90.75 99 GLN A CA 1
ATOM 828 C C . GLN A 1 99 ? -3.096 4.750 -13.508 1.00 90.75 99 GLN A C 1
ATOM 830 O O .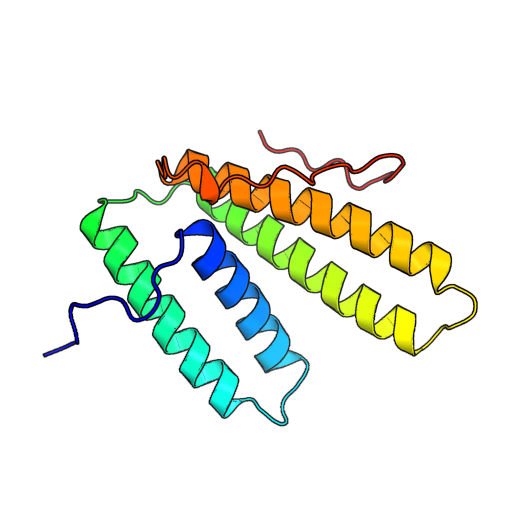 GLN A 1 99 ? -3.995 4.731 -12.668 1.00 90.75 99 GLN A O 1
ATOM 835 N N . LEU A 1 100 ? -2.068 3.891 -13.439 1.00 92.75 100 LEU A N 1
ATOM 836 C CA . LEU A 1 100 ? -1.952 2.877 -12.377 1.00 92.75 100 LEU A CA 1
ATOM 837 C C . LEU A 1 100 ? -1.855 3.501 -10.976 1.00 92.75 100 LEU A C 1
ATOM 839 O O . LEU A 1 100 ? -2.429 2.983 -10.016 1.00 92.75 100 LEU A O 1
ATOM 843 N N . ASN A 1 101 ? -1.158 4.634 -10.840 1.00 92.75 101 ASN A N 1
ATOM 844 C CA . ASN A 1 101 ? -1.145 5.385 -9.583 1.00 92.75 101 ASN A CA 1
ATOM 845 C C . ASN A 1 101 ? -2.530 5.950 -9.237 1.00 92.75 101 ASN A C 1
ATOM 847 O O . ASN A 1 101 ? -2.866 6.034 -8.055 1.00 92.75 101 ASN A O 1
ATOM 851 N N . GLY A 1 102 ? -3.339 6.296 -10.242 1.00 92.50 102 GLY A N 1
ATOM 852 C CA . GLY A 1 102 ? -4.730 6.688 -10.051 1.00 92.50 102 GLY A CA 1
ATOM 853 C C . GLY A 1 102 ? -5.549 5.579 -9.391 1.00 92.50 102 GLY A C 1
ATOM 854 O O . GLY A 1 102 ? -6.152 5.808 -8.343 1.00 92.50 102 GLY A O 1
ATOM 855 N N . ILE A 1 103 ? -5.466 4.355 -9.918 1.00 92.44 103 ILE A N 1
ATOM 856 C CA . ILE A 1 103 ? -6.128 3.177 -9.334 1.00 92.44 103 ILE A CA 1
ATOM 857 C C . ILE A 1 103 ? -5.607 2.887 -7.922 1.00 92.44 103 ILE A C 1
ATOM 859 O O . ILE A 1 103 ? -6.387 2.685 -6.992 1.00 92.44 103 ILE A O 1
ATOM 863 N N . ARG A 1 104 ? -4.284 2.896 -7.721 1.00 95.25 104 ARG A N 1
ATOM 864 C CA . ARG A 1 104 ? -3.676 2.719 -6.392 1.00 95.25 104 ARG A CA 1
ATOM 865 C C . ARG A 1 104 ? -4.261 3.707 -5.377 1.00 95.25 104 ARG A C 1
ATOM 867 O O . ARG A 1 104 ? -4.578 3.322 -4.255 1.00 95.25 104 ARG A O 1
ATOM 874 N N . ASN A 1 105 ? -4.433 4.969 -5.768 1.00 94.50 105 ASN A N 1
ATOM 875 C CA . ASN A 1 105 ? -5.033 5.992 -4.918 1.00 94.50 105 ASN A CA 1
ATOM 876 C C . ASN A 1 105 ? -6.517 5.724 -4.623 1.00 94.50 105 ASN A C 1
ATOM 878 O O . ASN A 1 105 ? -6.940 5.942 -3.489 1.00 94.50 105 ASN A O 1
ATOM 882 N N . GLN A 1 106 ? -7.284 5.195 -5.582 1.00 92.56 106 GLN A N 1
ATOM 883 C CA . GLN A 1 106 ? -8.662 4.744 -5.340 1.00 92.56 106 GLN A CA 1
ATOM 884 C C . GLN A 1 106 ? -8.704 3.617 -4.299 1.00 92.56 106 GLN A C 1
ATOM 886 O O . GLN A 1 106 ? -9.466 3.711 -3.341 1.00 92.56 106 GLN A O 1
ATOM 891 N N . MET A 1 107 ? -7.829 2.608 -4.409 1.00 94.75 107 MET A N 1
ATOM 892 C CA . MET A 1 107 ? -7.737 1.525 -3.416 1.00 94.75 107 MET A CA 1
ATOM 893 C C . MET A 1 107 ? -7.400 2.051 -2.022 1.00 94.75 107 MET A C 1
ATOM 895 O O . MET A 1 107 ? -7.980 1.614 -1.032 1.00 94.75 107 MET A O 1
ATOM 899 N N . LYS A 1 108 ? -6.488 3.024 -1.928 1.00 95.12 108 LYS A N 1
ATOM 900 C CA . LYS A 1 108 ? -6.143 3.658 -0.649 1.00 95.12 108 LYS A CA 1
ATOM 901 C C . LYS A 1 108 ? -7.330 4.405 -0.049 1.00 95.12 108 LYS A C 1
ATOM 903 O O . LYS A 1 108 ? -7.555 4.283 1.147 1.00 95.12 108 LYS A O 1
ATOM 908 N N . ASN A 1 109 ? -8.102 5.127 -0.859 1.00 93.94 109 ASN A N 1
ATOM 909 C CA . ASN A 1 109 ? -9.315 5.797 -0.387 1.00 93.94 109 ASN A CA 1
ATOM 910 C C . ASN A 1 109 ? -10.360 4.791 0.120 1.00 93.94 109 ASN A C 1
ATOM 912 O O . ASN A 1 109 ? -10.944 5.012 1.175 1.00 93.94 109 ASN A O 1
ATOM 916 N N . LEU A 1 110 ? -10.533 3.661 -0.570 1.00 93.31 110 LEU A N 1
ATOM 917 C CA . LEU A 1 110 ? -11.428 2.589 -0.127 1.00 93.31 110 LEU A CA 1
ATOM 918 C C . LEU A 1 110 ? -10.949 1.925 1.167 1.00 93.31 110 LEU A C 1
ATOM 920 O O . LEU A 1 110 ? -11.765 1.604 2.020 1.00 93.31 110 LEU A O 1
ATOM 924 N N . LEU A 1 111 ? -9.634 1.765 1.365 1.00 94.50 111 LEU A N 1
ATOM 925 C CA . LEU A 1 111 ? -9.102 1.322 2.658 1.00 94.50 111 LEU A CA 1
ATOM 926 C C . LEU A 1 111 ? -9.432 2.313 3.775 1.00 94.50 111 LEU A C 1
ATOM 928 O O . LEU A 1 111 ? -9.768 1.879 4.871 1.00 94.50 111 LEU A O 1
ATOM 932 N N . LEU A 1 112 ? -9.338 3.625 3.531 1.00 93.38 112 LEU A N 1
ATOM 933 C CA . LEU A 1 112 ? -9.718 4.627 4.535 1.00 93.38 112 LEU A CA 1
ATOM 934 C C . LEU A 1 112 ? -11.203 4.497 4.901 1.00 93.38 112 LEU A C 1
ATOM 936 O O . LEU A 1 112 ? -11.532 4.511 6.084 1.00 93.38 112 LEU A O 1
ATOM 940 N N . GLU A 1 113 ? -12.073 4.297 3.909 1.00 91.94 113 GLU A N 1
ATOM 941 C CA . GLU A 1 113 ? -13.507 4.066 4.118 1.00 91.94 113 GLU A CA 1
ATOM 942 C C . GLU A 1 113 ? -13.771 2.794 4.940 1.00 91.94 113 GLU A C 1
ATOM 944 O O . GLU A 1 113 ? -14.380 2.873 6.007 1.00 91.94 113 GLU A O 1
ATOM 949 N N . GLU A 1 114 ? -13.247 1.642 4.505 1.00 91.50 114 GLU A N 1
ATOM 950 C CA . GLU A 1 114 ? -13.445 0.346 5.177 1.00 91.50 114 GLU A CA 1
ATOM 951 C C . GLU A 1 114 ? -12.888 0.317 6.605 1.00 91.50 114 GLU A C 1
ATOM 953 O O . GLU A 1 114 ? -13.363 -0.439 7.450 1.00 91.50 114 GLU A O 1
ATOM 958 N N . THR A 1 115 ? -11.866 1.128 6.884 1.00 90.69 115 THR A N 1
ATOM 959 C CA . THR A 1 115 ? -11.207 1.185 8.199 1.00 90.69 115 THR A CA 1
ATOM 960 C C . THR A 1 115 ? -11.707 2.341 9.069 1.00 90.69 115 THR A C 1
ATOM 962 O O . THR A 1 115 ? -11.182 2.563 10.163 1.00 90.69 115 THR A O 1
ATOM 965 N N . GLY A 1 116 ? -12.728 3.072 8.604 1.00 88.06 116 GLY A N 1
ATOM 966 C CA . GLY A 1 116 ? -13.348 4.182 9.326 1.00 88.06 116 GLY A CA 1
ATOM 967 C C . GLY A 1 116 ? -12.411 5.367 9.576 1.00 88.06 116 GLY A C 1
ATOM 968 O O . GLY A 1 116 ? -12.640 6.139 10.511 1.00 88.06 116 GLY A O 1
ATOM 969 N N . ASP A 1 117 ? -11.352 5.511 8.778 1.00 85.19 117 ASP A N 1
ATOM 970 C CA . ASP A 1 117 ? -10.368 6.576 8.926 1.00 85.19 117 ASP A CA 1
ATOM 971 C C . ASP A 1 117 ? -10.922 7.905 8.384 1.00 85.19 117 ASP A C 1
ATOM 973 O O . ASP A 1 117 ? -11.277 8.031 7.212 1.00 85.19 117 ASP A O 1
ATOM 977 N N . LYS A 1 118 ? -11.034 8.911 9.261 1.00 74.56 118 LYS A N 1
ATOM 978 C CA . LYS A 1 118 ? -11.684 10.204 8.966 1.00 74.56 118 LYS A CA 1
ATOM 979 C C . LYS A 1 118 ? -10.691 11.321 8.651 1.00 74.56 118 LYS A C 1
ATOM 981 O O . LYS A 1 118 ? -11.098 12.480 8.517 1.00 74.56 118 LYS A O 1
ATOM 986 N N . GLU A 1 119 ? -9.396 11.017 8.578 1.00 78.31 119 GLU A N 1
ATOM 987 C CA . GLU A 1 119 ? -8.372 12.029 8.347 1.00 78.31 119 GLU A CA 1
ATOM 988 C C . GLU A 1 119 ? -8.454 12.561 6.907 1.00 78.31 119 GLU A C 1
ATOM 990 O O . GLU A 1 119 ? -8.062 11.907 5.942 1.00 78.31 119 GLU A O 1
ATOM 995 N N . LYS A 1 120 ? -8.978 13.780 6.735 1.00 68.31 120 LYS A N 1
ATOM 996 C CA . LYS A 1 120 ? -9.175 14.382 5.402 1.00 68.31 120 LYS A CA 1
ATOM 997 C C . LYS A 1 120 ? -7.873 14.533 4.606 1.00 68.31 120 LYS A C 1
ATOM 999 O O . LYS A 1 120 ? -7.902 14.456 3.384 1.00 68.31 120 LY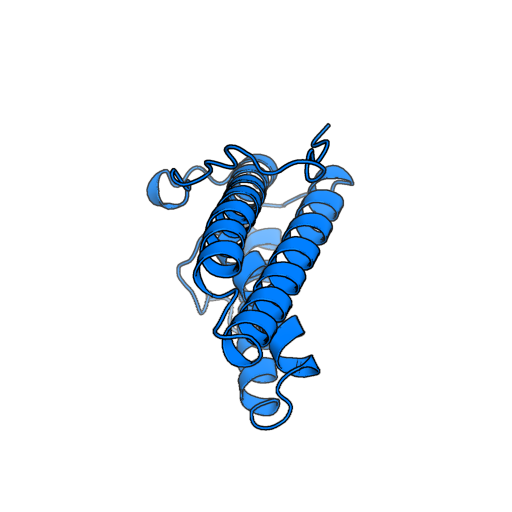S A O 1
ATOM 1004 N N . SER A 1 121 ? -6.746 14.735 5.286 1.00 73.69 121 SER A N 1
ATOM 1005 C CA . SER A 1 121 ? -5.388 14.785 4.713 1.00 73.69 121 SER A CA 1
ATOM 1006 C C . SER A 1 121 ? -4.945 13.455 4.089 1.00 73.69 121 SER A C 1
ATOM 1008 O O . SER A 1 121 ? -4.068 13.454 3.224 1.00 73.69 121 SER A O 1
ATOM 1010 N N . ALA A 1 122 ? -5.532 12.329 4.504 1.00 74.50 122 ALA A N 1
ATOM 1011 C CA . ALA A 1 122 ? -5.206 11.005 3.984 1.00 74.50 122 ALA A CA 1
ATOM 1012 C C . ALA A 1 122 ? -5.847 10.731 2.615 1.00 74.50 122 ALA A C 1
ATOM 1014 O O . ALA A 1 122 ? -5.333 9.911 1.846 1.00 74.50 122 ALA A O 1
ATOM 1015 N N . VAL A 1 123 ? -6.948 11.426 2.304 1.00 80.19 123 VAL A N 1
ATOM 1016 C CA . VAL A 1 123 ? -7.720 11.242 1.073 1.00 80.19 123 VAL A CA 1
ATOM 1017 C C . VAL A 1 123 ? -6.898 11.682 -0.135 1.00 80.19 123 VAL A C 1
ATOM 1019 O O . VAL A 1 123 ? -6.390 12.801 -0.213 1.00 80.19 123 VAL A O 1
ATOM 1022 N N . ARG A 1 124 ? -6.771 10.790 -1.116 1.00 84.94 124 ARG A N 1
ATOM 1023 C CA . ARG A 1 124 ? -6.054 11.048 -2.365 1.00 84.94 124 ARG A CA 1
ATOM 1024 C C . ARG A 1 124 ? -7.007 11.635 -3.400 1.00 84.94 124 ARG A C 1
ATOM 1026 O O . ARG A 1 124 ? -8.075 11.081 -3.638 1.00 84.94 124 ARG A O 1
ATOM 1033 N N . THR A 1 125 ? -6.599 12.731 -4.035 1.00 77.06 125 THR A N 1
ATOM 1034 C CA . THR A 1 125 ? -7.396 13.468 -5.037 1.00 77.06 125 THR A CA 1
ATOM 1035 C C . THR A 1 125 ? -6.972 13.192 -6.481 1.00 77.06 125 THR A C 1
ATOM 1037 O O . THR A 1 125 ? -7.736 13.432 -7.409 1.00 77.06 125 THR A O 1
ATOM 1040 N N . ASN A 1 126 ? -5.771 12.646 -6.683 1.00 77.69 126 ASN A N 1
ATOM 1041 C CA . ASN A 1 126 ? -5.254 12.295 -8.004 1.00 77.69 126 ASN A CA 1
ATOM 1042 C C . ASN A 1 126 ? -5.597 10.836 -8.331 1.00 77.69 126 ASN A C 1
ATOM 1044 O O . ASN A 1 126 ? -4.802 9.936 -8.058 1.00 77.69 126 ASN A O 1
ATOM 1048 N N . PHE A 1 127 ? -6.783 10.611 -8.892 1.00 74.75 127 PHE A N 1
ATOM 1049 C CA . PHE A 1 127 ? -7.302 9.285 -9.257 1.00 74.75 127 PHE A CA 1
ATOM 1050 C C . PHE A 1 127 ? -7.818 9.196 -10.705 1.00 74.75 127 PHE A C 1
ATOM 1052 O O . PHE A 1 127 ? -8.607 8.307 -11.014 1.00 74.75 127 PHE A O 1
ATOM 1059 N N . SER A 1 128 ? -7.398 10.105 -11.595 1.00 74.81 128 SER A N 1
ATOM 1060 C CA . SER A 1 128 ? -7.747 10.002 -13.021 1.00 74.81 128 SER A CA 1
ATOM 1061 C C . SER A 1 128 ? -7.123 8.743 -13.633 1.00 74.81 128 SER A C 1
ATOM 1063 O O . SER A 1 128 ? -5.941 8.451 -13.433 1.00 74.81 128 SER A O 1
ATOM 1065 N N . ILE A 1 129 ? -7.951 8.017 -14.379 1.00 76.25 129 ILE A N 1
ATOM 1066 C CA . ILE A 1 129 ? -7.610 6.806 -15.133 1.00 76.25 129 ILE A CA 1
ATOM 1067 C C . ILE A 1 129 ? -7.946 6.981 -16.624 1.00 76.25 129 ILE A C 1
ATOM 1069 O O . ILE A 1 129 ? -8.102 6.001 -17.345 1.00 76.25 129 ILE A O 1
ATOM 1073 N N . ASP A 1 130 ? -8.078 8.228 -17.095 1.00 74.38 130 ASP A N 1
ATOM 1074 C CA . ASP A 1 130 ? -8.617 8.536 -18.425 1.00 74.38 130 ASP A CA 1
ATOM 1075 C C . ASP A 1 130 ? -7.840 7.820 -19.538 1.00 74.38 130 ASP A C 1
ATOM 1077 O O . ASP A 1 130 ? -6.626 7.994 -19.687 1.00 74.38 130 ASP A O 1
ATOM 1081 N N . GLY A 1 131 ? -8.553 7.012 -20.330 1.00 66.44 131 GLY A N 1
ATOM 1082 C CA . GLY A 1 131 ? -7.992 6.236 -21.439 1.00 66.44 131 GLY A CA 1
ATOM 1083 C C . GLY A 1 131 ? -7.235 4.968 -21.029 1.00 66.44 131 GLY A C 1
ATOM 1084 O O . GLY A 1 131 ? -6.372 4.525 -21.784 1.00 66.44 131 GLY A O 1
ATOM 1085 N N . LEU A 1 132 ? -7.491 4.417 -19.838 1.00 77.31 132 LEU A N 1
ATOM 1086 C CA . LEU A 1 132 ? -6.947 3.130 -19.399 1.00 77.31 132 LEU A CA 1
ATOM 1087 C C . LEU A 1 132 ? -7.932 1.991 -19.721 1.00 77.31 132 LEU A C 1
ATOM 1089 O O . LEU A 1 132 ? -8.734 1.589 -18.883 1.00 77.31 132 LEU A O 1
ATOM 1093 N N . GLU A 1 133 ? -7.880 1.471 -20.946 1.00 73.56 133 GLU A N 1
ATOM 1094 C CA . GLU A 1 133 ? -8.752 0.370 -21.377 1.00 73.56 133 GLU A CA 1
ATOM 1095 C C . GLU A 1 133 ? -8.358 -0.970 -20.731 1.00 73.56 133 GLU A C 1
ATOM 1097 O O . GLU A 1 133 ? -7.176 -1.307 -20.633 1.00 73.56 133 GLU A O 1
ATOM 1102 N N . GLY A 1 134 ? -9.354 -1.756 -20.307 1.00 73.88 134 GLY A N 1
ATOM 1103 C CA . 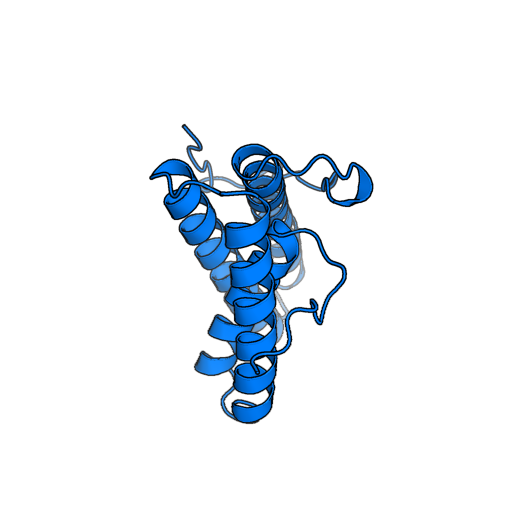GLY A 1 134 ? -9.153 -3.107 -19.768 1.00 73.88 134 GLY A CA 1
ATOM 1104 C C . GLY A 1 134 ? -8.723 -3.168 -18.297 1.00 73.88 134 GLY A C 1
ATOM 1105 O O . GLY A 1 134 ? -8.469 -4.258 -17.789 1.00 73.88 134 GLY A O 1
ATOM 1106 N N . TRP A 1 135 ? -8.667 -2.024 -17.608 1.00 78.38 135 TRP A N 1
ATOM 1107 C CA . TRP A 1 135 ? -8.394 -1.925 -16.166 1.00 78.38 135 TRP A CA 1
ATOM 1108 C C . TRP A 1 135 ? -9.620 -1.465 -15.374 1.00 78.38 135 TRP A C 1
ATOM 1110 O O . TRP A 1 135 ? -9.496 -0.860 -14.308 1.00 78.38 135 TRP A O 1
ATOM 1120 N N . ASP A 1 136 ? -10.807 -1.774 -15.889 1.00 73.19 136 ASP A N 1
ATOM 1121 C CA . ASP A 1 136 ? -12.073 -1.580 -15.195 1.00 73.19 136 ASP A CA 1
ATOM 1122 C C . ASP A 1 136 ? -12.144 -2.546 -14.008 1.00 73.19 136 ASP A C 1
ATOM 1124 O O . ASP A 1 136 ? -12.578 -3.695 -14.108 1.00 73.19 136 ASP A O 1
ATOM 1128 N N . ILE A 1 137 ? -11.636 -2.099 -12.863 1.00 75.19 137 ILE A N 1
ATOM 1129 C CA . ILE A 1 137 ? -11.642 -2.892 -11.641 1.00 75.19 137 ILE A CA 1
ATOM 1130 C C . ILE A 1 137 ? -13.023 -2.761 -11.015 1.00 75.19 137 ILE A C 1
ATOM 1132 O O . ILE A 1 137 ? -13.413 -1.683 -10.569 1.00 75.19 137 ILE A O 1
ATOM 1136 N N . SER A 1 138 ? -13.761 -3.869 -10.949 1.00 75.81 138 SER A N 1
ATOM 1137 C CA . SER A 1 138 ? -15.004 -3.898 -10.186 1.00 75.81 138 SER A CA 1
ATOM 1138 C C . SER A 1 138 ? -14.678 -3.793 -8.698 1.00 75.81 138 SER A C 1
ATOM 1140 O O . SER A 1 138 ? -13.904 -4.583 -8.161 1.00 75.81 138 SER A O 1
ATOM 1142 N N . ILE A 1 139 ? -15.255 -2.807 -8.021 1.00 65.56 139 ILE A N 1
ATOM 1143 C CA . ILE A 1 139 ? -15.115 -2.616 -6.571 1.00 65.56 139 ILE A CA 1
ATOM 1144 C C . ILE A 1 139 ? -16.514 -2.637 -5.953 1.00 65.56 139 ILE A C 1
ATOM 1146 O O . ILE A 1 139 ? -16.944 -1.717 -5.261 1.00 65.56 139 ILE A O 1
ATOM 1150 N N . GLU A 1 140 ? -17.233 -3.711 -6.250 1.00 59.53 140 GLU A N 1
ATOM 1151 C CA . GLU A 1 140 ? -18.485 -4.087 -5.594 1.00 59.53 140 GLU A CA 1
ATOM 1152 C C . GLU A 1 140 ? -18.284 -5.420 -4.885 1.00 59.53 140 GLU A C 1
ATOM 1154 O O . GLU A 1 140 ? -17.746 -6.351 -5.538 1.00 59.53 140 GLU A O 1
#

Sequence (140 aa):
MACKERQYLLPLAELIDRLTIGQIKEVLIPENKESYIQEMRKLAHDIDLIIEERDLKLSARLIRIIIMLSQMNLHIWYNKDKMQKDPDRYSELLKFAHQLNGIRNQMKNLLLEETGDKEKSAVRTNFSIDGLEGWDISIE

pLDDT: mean 89.96, std 9.75, range [44.0, 98.5]

Secondary structure (DSSP, 8-state):
----S-S----HHHHHHHHHHHHHHHHH-GGGHHHHHHHHHHHHHHHHHHHHHTTPPP-HHHHHHHHHHHHHHHHHHHHHHHHHH-GGGHHHHHHHHHHHHHHHHHHHHHHHHHTT---GGG-------TT-TT------

Foldseek 3Di:
DPDLDQPDPADLLVLLLLLLLLVLCCVVPVPCNVVSVVSNVSSVSNNVSLCVVLVQDDDPLLVVLSVLLSVLSNVLVVLVVVCVVDVVCVVVSVLVNLLSVLVNLVSSQVNCVSSVPPPPVSRDDSNDNPPVPPPPDDSD

Radius of gyration: 16.29 Å; chains: 1; bounding box: 39×25×54 Å